Protein AF-A0A7X7A3Q2-F1 (afdb_monomer_lite)

Radius of gyration: 19.94 Å; chains: 1; bounding box: 45×38×55 Å

Sequence (180 aa):
NSVGVILQLVGFYYLFTALKTPVKTFYSEASLFVKIMGMFILASLLVKVLFQTFSVFPVVIEAAIQTRNFVVGFVHLLMLGVISGALLMFLSIEGFFVRRKGVIYLATALYISGFILSELLLFLQGLMSYFLWGAIPAFNLNMFIFSAFIVAGVFLFLLNTFGTFPGLFSEKIETDRHNK

Secondary structure (DSSP, 8-state):
-HHHHHHHHHHHHHHHHHHHHHHHHHHHHS-HHHHHHHHHHHHHHHHHHHHHHHTTSHHHHHHHHH-HHHHHHHHHIIIIIIIIHHHHHHHHHTT---S-HHHHHHHHHHHHHHHHHHHHHHHHHHHHHHTT----T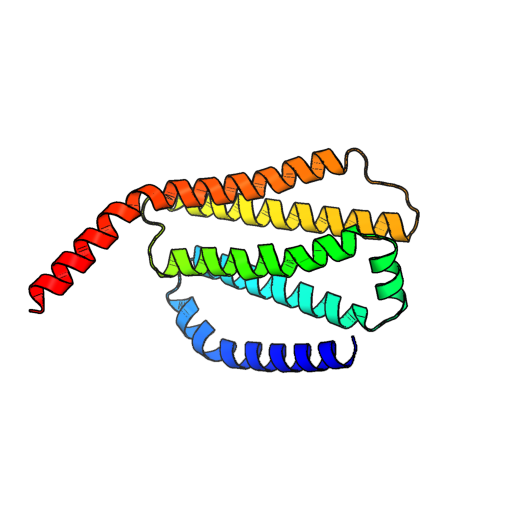THHHHHHHHHHHHHHHHHHHHHHHTTTHHHHHHHHHHHHHHT-

Foldseek 3Di:
DVVVLVVLVVVVVVVVVVCPPVVVVCVVPDDPLLVLLVVQQVVLSVVLSVLVNCCVDVLSVVLCVQAVLVVVLSVCSCVLRHVVSVVLSVCVVVPLQPDDPVLLVQLSCLQSQLSVQLSVLSVVQSVCSSVVVDGDPPSVVSNVVSVVSNVVSVVSSVVSRVVPVVPVVVVVVVVVVVVD

pLDDT: mean 85.21, std 11.22, range [49.34, 96.38]

Structure (mmCIF, N/CA/C/O backbone):
data_AF-A0A7X7A3Q2-F1
#
_entry.id   AF-A0A7X7A3Q2-F1
#
loop_
_atom_site.group_PDB
_atom_site.id
_atom_site.type_symbol
_atom_site.label_atom_id
_atom_site.label_alt_id
_atom_site.label_comp_id
_atom_site.label_asym_id
_atom_site.label_entity_id
_atom_site.label_seq_id
_atom_site.pdbx_PDB_ins_code
_atom_site.Cartn_x
_atom_site.Cartn_y
_atom_site.Cartn_z
_atom_site.occupancy
_atom_site.B_iso_or_equiv
_atom_site.auth_seq_id
_atom_site.auth_comp_id
_atom_site.auth_asym_id
_atom_site.auth_atom_id
_atom_site.pdbx_PDB_model_num
ATOM 1 N N . ASN A 1 1 ? 4.180 -17.263 -18.267 1.00 75.25 1 ASN A N 1
ATOM 2 C CA . ASN A 1 1 ? 3.420 -16.055 -17.870 1.00 75.25 1 ASN A CA 1
ATOM 3 C C . ASN A 1 1 ? 2.022 -15.978 -18.463 1.00 75.25 1 ASN A C 1
ATOM 5 O O . ASN A 1 1 ? 1.090 -15.826 -17.687 1.00 75.25 1 ASN A O 1
ATOM 9 N N . SER A 1 2 ? 1.828 -16.134 -19.774 1.00 82.81 2 SER A N 1
ATOM 10 C CA . SER A 1 2 ? 0.536 -15.846 -20.426 1.00 82.81 2 SER A CA 1
ATOM 11 C C . SER A 1 2 ? -0.657 -16.660 -19.901 1.00 82.81 2 SER A C 1
ATOM 13 O O . SER A 1 2 ? -1.687 -16.080 -19.581 1.00 82.81 2 SER A O 1
ATOM 15 N N . VAL A 1 3 ? -0.512 -17.978 -19.706 1.00 88.19 3 VAL A N 1
ATOM 16 C CA . VAL A 1 3 ? -1.584 -18.818 -19.122 1.00 88.19 3 VAL A CA 1
ATOM 17 C C . VAL A 1 3 ? -1.935 -18.377 -17.696 1.00 88.19 3 VAL A C 1
ATOM 19 O O . VAL A 1 3 ? -3.107 -18.267 -17.350 1.00 88.19 3 VAL A O 1
ATOM 22 N N . GLY A 1 4 ? -0.925 -18.057 -16.880 1.00 87.94 4 GLY A N 1
ATOM 23 C CA . GLY A 1 4 ? -1.130 -17.571 -15.513 1.00 87.94 4 GLY A CA 1
ATOM 24 C C . GLY A 1 4 ? -1.872 -16.233 -15.461 1.00 87.94 4 GLY A C 1
ATOM 25 O O . GLY A 1 4 ? -2.706 -16.034 -14.586 1.00 87.94 4 GLY A O 1
ATOM 26 N N . VAL A 1 5 ? -1.628 -15.342 -16.426 1.00 89.88 5 VAL A N 1
ATOM 27 C CA . VAL A 1 5 ? -2.333 -14.055 -16.547 1.00 89.88 5 VAL A CA 1
ATOM 28 C C . VAL A 1 5 ? -3.803 -14.264 -16.889 1.00 89.88 5 VAL A C 1
ATOM 30 O O . VAL A 1 5 ? -4.659 -13.665 -16.246 1.00 89.88 5 VAL A O 1
ATOM 33 N N . ILE A 1 6 ? -4.107 -15.160 -17.833 1.00 90.81 6 ILE A N 1
ATOM 34 C CA . ILE A 1 6 ? -5.491 -15.513 -18.186 1.00 90.81 6 ILE A CA 1
ATOM 35 C C . ILE A 1 6 ? -6.217 -16.075 -16.959 1.00 90.81 6 ILE A C 1
ATOM 37 O O . ILE A 1 6 ? -7.278 -15.574 -16.592 1.00 90.81 6 ILE A O 1
ATOM 41 N N . LEU A 1 7 ? -5.624 -17.064 -16.280 1.00 92.25 7 LEU A N 1
ATOM 42 C CA . LEU A 1 7 ? -6.203 -17.654 -15.069 1.00 92.25 7 LEU A CA 1
ATOM 43 C C . LEU A 1 7 ? -6.406 -16.612 -13.962 1.00 92.25 7 LEU A C 1
ATOM 45 O O . LEU A 1 7 ? -7.438 -16.614 -13.294 1.00 92.25 7 LEU A O 1
ATOM 49 N N . GLN A 1 8 ? -5.459 -15.689 -13.792 1.00 92.44 8 GLN A N 1
ATOM 50 C CA . GLN A 1 8 ? -5.583 -14.604 -12.828 1.00 92.44 8 GLN A CA 1
ATOM 51 C C . GLN A 1 8 ? -6.734 -13.652 -13.172 1.00 92.44 8 GLN A C 1
ATOM 53 O O . GLN A 1 8 ? -7.471 -13.265 -12.270 1.00 92.44 8 GLN A O 1
ATOM 58 N N . LEU A 1 9 ? -6.894 -13.257 -14.439 1.00 92.12 9 LEU A N 1
ATOM 59 C CA . LEU A 1 9 ? -7.982 -12.370 -14.866 1.00 92.12 9 LEU A CA 1
ATOM 60 C C . LEU A 1 9 ? -9.348 -13.030 -14.660 1.00 92.12 9 LEU A C 1
ATOM 62 O O . LEU A 1 9 ? -10.264 -12.388 -14.150 1.00 92.12 9 LEU A O 1
ATOM 66 N N . VAL A 1 10 ? -9.462 -14.324 -14.972 1.00 92.69 10 VAL A N 1
ATOM 67 C CA . VAL A 1 10 ? -10.664 -15.121 -14.691 1.00 92.69 10 VAL A CA 1
ATOM 68 C C . VAL A 1 10 ? -10.943 -15.165 -13.186 1.00 92.69 10 VAL A C 1
ATOM 70 O O . VAL A 1 10 ? -12.055 -14.863 -12.756 1.00 92.69 10 VAL A O 1
ATOM 73 N N . GLY A 1 11 ? -9.934 -15.467 -12.365 1.00 91.56 11 GLY A N 1
ATOM 74 C CA . GLY A 1 11 ? -10.067 -15.469 -10.907 1.00 91.56 11 GLY A CA 1
ATOM 75 C C . GLY A 1 11 ? -10.469 -14.102 -10.342 1.00 91.56 11 GLY A C 1
ATOM 76 O O . GLY A 1 11 ? -11.344 -14.023 -9.482 1.00 91.56 11 GLY A O 1
ATOM 77 N N . PHE A 1 12 ? -9.892 -13.017 -10.863 1.00 90.94 12 PHE A N 1
ATOM 78 C CA . PHE A 1 12 ? -10.237 -11.651 -10.471 1.00 90.94 12 PHE A CA 1
ATOM 79 C C . PHE A 1 12 ? -11.679 -11.293 -10.852 1.00 90.94 12 PHE A C 1
ATOM 81 O O . PHE A 1 12 ? -12.386 -10.684 -10.052 1.00 90.94 12 PHE A O 1
ATOM 88 N N . TYR A 1 13 ? -12.150 -11.720 -12.027 1.00 91.81 13 TYR A N 1
ATOM 89 C CA . TYR A 1 13 ? -13.541 -11.544 -12.449 1.00 91.81 13 TYR A CA 1
ATOM 90 C C . TYR A 1 13 ? -14.527 -12.266 -11.516 1.00 91.81 13 TYR A C 1
ATOM 92 O O . TYR A 1 13 ? -15.518 -11.672 -11.076 1.00 91.81 13 TYR A O 1
ATOM 100 N N . TYR A 1 14 ? -14.240 -13.524 -11.161 1.00 91.81 14 TYR A N 1
ATOM 101 C CA . TYR A 1 14 ? -15.056 -14.270 -10.201 1.00 91.81 14 TYR A CA 1
ATOM 102 C C . TYR A 1 14 ? -15.043 -13.624 -8.817 1.00 91.81 14 TYR A C 1
ATOM 104 O O . TYR A 1 14 ? -16.107 -13.457 -8.224 1.00 91.81 14 TYR A O 1
ATOM 112 N N . LEU A 1 15 ? -13.874 -13.199 -8.330 1.00 89.00 15 LEU A N 1
ATOM 113 C CA . LEU A 1 15 ? -13.748 -12.492 -7.057 1.00 89.00 15 LEU A CA 1
ATOM 114 C C . LEU A 1 15 ? -14.579 -11.203 -7.055 1.00 89.00 15 LEU A C 1
ATOM 116 O O . LEU A 1 15 ? -15.362 -10.977 -6.137 1.00 89.00 15 LEU A O 1
ATOM 120 N N . PHE A 1 16 ? -14.458 -10.376 -8.094 1.00 86.88 16 PHE A N 1
ATOM 121 C CA . PHE A 1 16 ? -15.197 -9.119 -8.199 1.00 86.88 16 PHE A CA 1
ATOM 122 C C . PHE A 1 16 ? -16.715 -9.343 -8.197 1.00 86.88 16 PHE A C 1
ATOM 124 O O . PHE A 1 16 ? -17.457 -8.643 -7.505 1.00 86.88 16 PHE A O 1
ATOM 131 N N . THR A 1 17 ? -17.177 -10.361 -8.925 1.00 86.56 17 THR A N 1
ATOM 132 C CA . THR A 1 17 ? -18.599 -10.717 -8.987 1.00 86.56 17 THR A CA 1
ATOM 133 C C . THR A 1 17 ? -19.104 -11.263 -7.650 1.00 86.56 17 THR A C 1
ATOM 135 O O . THR A 1 17 ? -20.161 -10.843 -7.181 1.00 86.56 17 THR A O 1
ATOM 138 N N . ALA A 1 18 ? -18.332 -12.142 -7.005 1.00 85.94 18 ALA A N 1
ATOM 139 C CA . ALA A 1 18 ? -18.661 -12.719 -5.704 1.00 85.94 18 ALA A CA 1
ATOM 140 C C . ALA A 1 18 ? 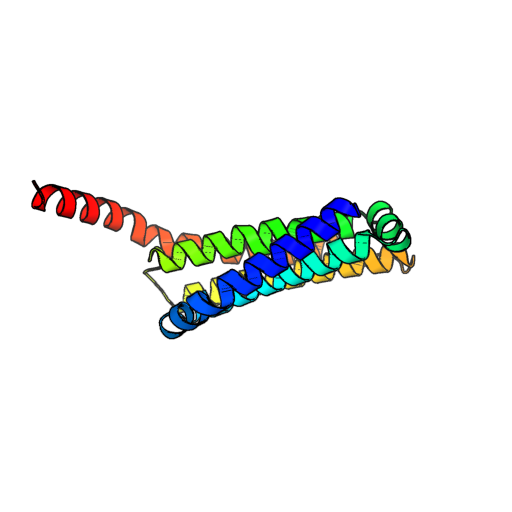-18.711 -11.663 -4.592 1.00 85.94 18 ALA A C 1
ATOM 142 O O . ALA A 1 18 ? -19.532 -11.759 -3.684 1.00 85.94 18 ALA A O 1
ATOM 143 N N . LEU A 1 19 ? -17.867 -10.633 -4.674 1.00 83.62 19 LEU A N 1
ATOM 144 C CA . LEU A 1 19 ? -17.811 -9.566 -3.683 1.00 83.62 19 LEU A CA 1
ATOM 145 C C . LEU A 1 19 ? -18.967 -8.566 -3.821 1.00 83.62 19 LEU A C 1
ATOM 147 O O . LEU A 1 19 ? -19.456 -8.080 -2.810 1.00 83.62 19 LEU A O 1
ATOM 151 N N . LYS A 1 20 ? -19.461 -8.273 -5.030 1.00 78.06 20 LYS A N 1
ATOM 152 C CA . LYS A 1 20 ? -20.409 -7.166 -5.279 1.00 78.06 20 LYS A CA 1
ATOM 153 C C . LYS A 1 20 ? -21.649 -7.160 -4.368 1.00 78.06 20 LYS A C 1
ATOM 155 O O . LYS A 1 20 ? -22.048 -6.100 -3.887 1.00 78.06 20 LYS A O 1
ATOM 160 N N . THR A 1 21 ? -22.255 -8.322 -4.137 1.00 72.19 21 THR A N 1
ATOM 161 C CA . THR A 1 21 ? -23.480 -8.469 -3.331 1.00 72.19 21 THR A CA 1
ATOM 162 C C . THR A 1 21 ? -23.215 -8.397 -1.820 1.00 72.19 21 THR A C 1
ATOM 164 O O . THR A 1 21 ? -23.763 -7.499 -1.178 1.00 72.19 21 THR A O 1
ATOM 167 N N . PRO A 1 22 ? -22.367 -9.261 -1.225 1.00 76.75 22 PRO A N 1
ATOM 168 C CA . PRO A 1 22 ? -22.108 -9.239 0.216 1.00 76.75 22 PRO A CA 1
ATOM 169 C C . PRO A 1 22 ? -21.405 -7.958 0.668 1.00 76.75 22 PRO A C 1
ATOM 171 O O . PRO A 1 22 ? -21.682 -7.464 1.755 1.00 76.75 22 PRO A O 1
ATOM 174 N N . VAL A 1 23 ? -20.552 -7.367 -0.172 1.00 75.88 23 VAL A N 1
ATOM 175 C CA . VAL A 1 23 ? -19.807 -6.151 0.173 1.00 75.88 23 VAL A CA 1
ATOM 176 C C . VAL A 1 23 ? -20.726 -4.950 0.386 1.00 75.88 23 VAL A C 1
ATOM 178 O O . VAL A 1 23 ? -20.468 -4.137 1.272 1.00 75.88 23 VAL A O 1
ATOM 181 N N . LYS A 1 24 ? -21.815 -4.831 -0.383 1.00 73.38 24 LYS A N 1
ATOM 182 C CA . LYS A 1 24 ? -22.754 -3.710 -0.240 1.00 73.38 24 LYS A CA 1
ATOM 183 C C . LYS A 1 24 ? -23.465 -3.741 1.116 1.00 73.38 24 LYS A C 1
ATOM 185 O O . LYS A 1 24 ? -23.565 -2.703 1.762 1.00 73.38 24 LYS A O 1
ATOM 190 N N . THR A 1 25 ? -23.907 -4.922 1.543 1.00 73.75 25 THR A N 1
ATOM 191 C CA . THR A 1 25 ? -24.571 -5.134 2.839 1.00 73.75 25 THR A CA 1
ATOM 192 C C . THR A 1 25 ? -23.574 -5.089 3.998 1.00 73.75 25 THR A C 1
ATOM 194 O O . THR A 1 25 ? -23.854 -4.526 5.047 1.00 73.75 25 THR A O 1
ATOM 197 N N . PHE A 1 26 ? -22.366 -5.615 3.805 1.00 79.56 26 PHE A N 1
ATOM 198 C CA . PHE A 1 26 ? -21.324 -5.584 4.825 1.00 79.56 26 PHE A CA 1
ATOM 199 C C . PHE A 1 26 ? -20.836 -4.153 5.100 1.00 79.56 26 PHE A C 1
ATOM 201 O O . PHE A 1 26 ? -20.719 -3.734 6.250 1.00 79.56 26 PHE A O 1
ATOM 208 N N . TYR A 1 27 ? -20.606 -3.347 4.056 1.00 81.00 27 TYR A N 1
ATOM 209 C CA . TYR A 1 27 ? -20.146 -1.971 4.242 1.00 81.00 27 TYR A CA 1
ATOM 210 C C . TYR A 1 27 ? -21.216 -1.009 4.763 1.00 81.00 27 TYR A C 1
ATOM 212 O O . TYR A 1 27 ? -20.842 0.066 5.232 1.00 81.00 27 TYR A O 1
ATOM 220 N N . SER A 1 28 ? -22.516 -1.316 4.718 1.00 77.00 28 SER A N 1
ATOM 221 C CA . SER A 1 28 ? -23.496 -0.423 5.355 1.00 77.00 28 SER A CA 1
ATOM 222 C C . SER A 1 28 ? -23.322 -0.379 6.873 1.00 77.00 28 SER A C 1
ATOM 224 O O . SER A 1 28 ? -23.461 0.693 7.456 1.00 77.00 28 SER A O 1
ATOM 226 N N . GLU A 1 29 ? -22.918 -1.492 7.485 1.00 80.50 29 GLU A N 1
ATOM 227 C CA . GLU A 1 29 ? -22.766 -1.625 8.942 1.00 80.50 29 GLU A CA 1
ATOM 228 C C . GLU A 1 29 ? -21.299 -1.586 9.405 1.00 80.50 29 GLU A C 1
ATOM 230 O O . GLU A 1 29 ? -21.013 -1.377 10.583 1.00 80.50 29 GLU A O 1
ATOM 235 N N . ALA A 1 30 ? -20.344 -1.730 8.481 1.00 83.69 30 ALA A N 1
ATOM 236 C CA . ALA A 1 30 ? -18.922 -1.723 8.804 1.00 83.69 30 ALA A CA 1
ATOM 237 C C . ALA A 1 30 ? -18.409 -0.364 9.314 1.00 83.69 30 ALA A C 1
ATOM 239 O O . ALA A 1 30 ? -18.826 0.715 8.876 1.00 83.69 30 ALA A O 1
ATOM 240 N N . SER A 1 31 ? -17.390 -0.423 10.175 1.00 85.94 31 SER A N 1
ATOM 241 C CA . SER A 1 31 ? -16.665 0.760 10.641 1.00 85.94 31 SER A CA 1
ATOM 242 C C . SER A 1 31 ? -15.899 1.453 9.503 1.00 85.94 31 SER A C 1
ATOM 244 O O . SER A 1 31 ? -15.544 0.844 8.490 1.00 85.94 31 SER A O 1
ATOM 246 N N . LEU A 1 32 ? -15.596 2.745 9.675 1.00 86.88 32 LEU A N 1
ATOM 247 C CA . LEU A 1 32 ? -14.810 3.510 8.699 1.00 86.88 32 LEU A CA 1
ATOM 248 C C . LEU A 1 32 ? -13.431 2.875 8.445 1.00 86.88 32 LEU A C 1
ATOM 250 O O . LEU A 1 32 ? -12.982 2.835 7.303 1.00 86.88 32 LEU A O 1
ATOM 254 N N . PHE A 1 33 ? -12.792 2.329 9.484 1.00 87.94 33 PHE A N 1
ATOM 255 C CA . PHE A 1 33 ? -11.528 1.598 9.363 1.00 87.94 33 PHE A CA 1
ATOM 256 C C . PHE A 1 33 ? -11.639 0.426 8.380 1.00 87.94 33 PHE A C 1
ATOM 258 O O . PHE A 1 33 ? -10.836 0.314 7.456 1.00 87.94 33 PHE A O 1
ATOM 265 N N . VAL A 1 34 ? -12.668 -0.409 8.543 1.00 89.81 34 VAL A N 1
ATOM 266 C CA . VAL A 1 34 ? -12.903 -1.589 7.700 1.00 89.81 34 VAL A CA 1
ATOM 267 C C . VAL A 1 34 ? -13.150 -1.178 6.244 1.00 89.81 34 VAL A C 1
ATOM 269 O O . VAL A 1 34 ? -12.637 -1.824 5.334 1.00 89.81 34 VAL A O 1
ATOM 272 N N . LYS A 1 35 ? -13.857 -0.064 6.007 1.00 90.69 35 LYS A N 1
ATOM 273 C CA . LYS A 1 35 ? -14.049 0.509 4.659 1.00 90.69 35 LYS A CA 1
ATOM 274 C C . LYS A 1 35 ? -12.736 0.948 4.017 1.00 90.69 35 LYS A C 1
ATOM 276 O O . LYS A 1 35 ? -12.478 0.609 2.865 1.00 90.69 35 LYS A O 1
ATOM 281 N N . ILE A 1 36 ? -11.911 1.686 4.762 1.00 91.75 36 ILE A N 1
ATOM 282 C CA . ILE A 1 36 ? -10.613 2.178 4.283 1.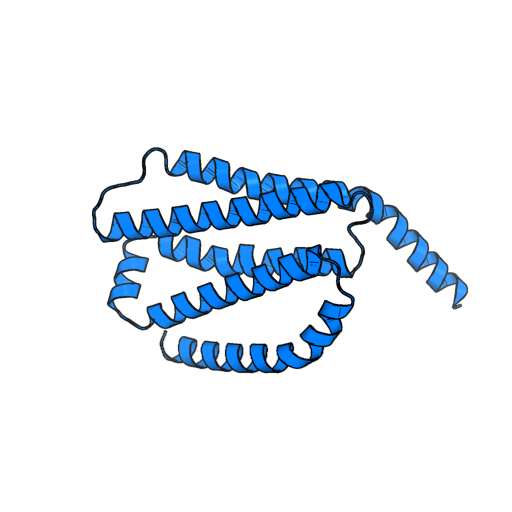00 91.75 36 ILE A CA 1
ATOM 283 C C . ILE A 1 36 ? -9.685 1.002 3.968 1.00 91.75 36 ILE A C 1
ATOM 285 O O . ILE A 1 36 ? -9.126 0.947 2.875 1.00 91.75 36 ILE A O 1
ATOM 289 N N . MET A 1 37 ? -9.560 0.038 4.885 1.00 92.88 37 MET A N 1
ATOM 290 C CA . MET A 1 37 ? -8.736 -1.156 4.680 1.00 92.88 37 MET A CA 1
ATOM 291 C C . MET A 1 37 ? -9.221 -1.992 3.502 1.00 92.88 37 MET A C 1
ATOM 293 O O . MET A 1 37 ? -8.424 -2.392 2.662 1.00 92.88 37 MET A O 1
ATOM 297 N N . GLY A 1 38 ? -10.528 -2.218 3.391 1.00 92.19 38 GLY A N 1
ATOM 298 C CA . GLY A 1 38 ? -11.083 -2.980 2.283 1.00 92.19 38 GLY A CA 1
ATOM 299 C C . GLY A 1 38 ? -10.852 -2.309 0.926 1.00 92.19 38 GLY A C 1
ATOM 300 O O . GLY A 1 38 ? -10.467 -2.979 -0.033 1.00 92.19 38 GLY A O 1
ATOM 301 N N . MET A 1 39 ? -10.991 -0.982 0.840 1.00 91.88 39 MET A N 1
ATOM 302 C CA . MET A 1 39 ? -10.631 -0.233 -0.369 1.00 91.88 39 MET A CA 1
ATOM 303 C C . MET A 1 39 ? -9.130 -0.332 -0.673 1.00 91.88 39 MET A C 1
ATOM 305 O O . MET A 1 39 ? -8.757 -0.552 -1.822 1.00 91.88 39 MET A O 1
ATOM 309 N N . PHE A 1 40 ? -8.276 -0.224 0.346 1.00 94.94 40 PHE A N 1
ATOM 310 C CA . PHE A 1 40 ? -6.826 -0.366 0.222 1.00 94.94 40 PHE A CA 1
ATOM 311 C C . PHE A 1 40 ? -6.404 -1.749 -0.306 1.00 94.94 40 PHE A C 1
ATOM 313 O O . PHE A 1 40 ? -5.588 -1.838 -1.227 1.00 94.94 40 PHE A O 1
ATOM 320 N N . ILE A 1 41 ? -6.999 -2.824 0.219 1.00 94.62 41 ILE A N 1
ATOM 321 C CA . ILE A 1 41 ? -6.750 -4.206 -0.216 1.00 94.62 41 ILE A CA 1
ATOM 322 C C . ILE A 1 41 ? -7.160 -4.383 -1.679 1.00 94.62 41 ILE A C 1
ATOM 324 O O . ILE A 1 41 ? -6.385 -4.899 -2.485 1.00 94.62 41 ILE A O 1
ATOM 328 N N . LEU A 1 42 ? -8.366 -3.931 -2.042 1.00 92.88 42 LEU A N 1
ATOM 329 C CA . LEU A 1 42 ? -8.870 -4.036 -3.413 1.00 92.88 42 LEU A CA 1
ATOM 330 C C . LEU A 1 42 ? -8.027 -3.217 -4.394 1.00 92.88 42 LEU A C 1
ATOM 332 O O . LEU A 1 42 ? -7.727 -3.701 -5.484 1.00 92.88 42 LEU A O 1
ATOM 336 N N . ALA A 1 43 ? -7.604 -2.013 -4.004 1.00 93.88 43 ALA A N 1
ATOM 337 C CA . ALA A 1 43 ? -6.712 -1.183 -4.805 1.00 93.88 43 ALA A CA 1
ATOM 338 C C . ALA A 1 43 ? -5.348 -1.862 -5.011 1.00 93.88 43 ALA A C 1
ATOM 340 O O . ALA A 1 43 ? -4.884 -1.964 -6.145 1.00 93.88 43 ALA A O 1
ATOM 341 N N . SER A 1 44 ? -4.742 -2.401 -3.949 1.00 94.75 44 SER A N 1
ATOM 342 C CA . SER A 1 44 ? -3.461 -3.121 -4.029 1.00 94.75 44 SER A CA 1
ATOM 343 C C . SER A 1 44 ? -3.558 -4.358 -4.924 1.00 94.75 44 SER A C 1
ATOM 345 O O . SER A 1 44 ? -2.688 -4.594 -5.766 1.00 94.75 44 SER A O 1
ATOM 347 N N . LEU A 1 45 ? -4.652 -5.117 -4.805 1.00 94.25 45 LEU A N 1
ATOM 348 C CA . LEU A 1 45 ? -4.920 -6.274 -5.654 1.00 94.25 45 LEU A CA 1
ATOM 349 C C . LEU A 1 45 ? -5.092 -5.872 -7.123 1.00 94.25 45 LEU A C 1
ATOM 351 O O . LEU A 1 45 ? -4.531 -6.525 -8.000 1.00 94.25 45 LEU A O 1
ATOM 355 N N . LEU A 1 46 ? -5.833 -4.794 -7.395 1.00 93.25 46 LEU A N 1
ATOM 356 C CA . LEU A 1 46 ? -6.029 -4.279 -8.748 1.00 93.25 46 LEU A CA 1
ATOM 357 C C . LEU A 1 46 ? -4.694 -3.873 -9.379 1.00 93.25 46 LEU A C 1
ATOM 359 O O . LEU A 1 46 ? -4.379 -4.325 -10.478 1.00 93.25 46 LEU A O 1
ATOM 363 N N . VAL A 1 47 ? -3.884 -3.081 -8.670 1.00 93.25 47 VAL A N 1
ATOM 364 C CA . VAL A 1 47 ? -2.559 -2.658 -9.147 1.00 93.25 47 VAL A CA 1
ATOM 365 C C . VAL A 1 47 ? -1.681 -3.880 -9.427 1.00 93.25 47 VAL A C 1
ATOM 367 O O . VAL A 1 47 ? -1.090 -3.980 -10.502 1.00 93.25 47 VAL A O 1
ATOM 370 N N . LYS A 1 48 ? -1.670 -4.875 -8.532 1.00 92.81 48 LYS A N 1
ATOM 371 C CA . LYS A 1 48 ? -0.952 -6.140 -8.744 1.00 92.81 48 LYS A CA 1
ATOM 372 C C . LYS A 1 48 ? -1.418 -6.869 -10.006 1.00 92.81 48 LYS A C 1
ATOM 374 O O . LYS A 1 48 ? -0.593 -7.383 -10.763 1.00 92.81 48 LYS A O 1
ATOM 379 N N . VAL A 1 49 ? -2.730 -6.940 -10.242 1.00 92.56 49 VAL A N 1
ATOM 380 C CA . VAL A 1 49 ? -3.300 -7.598 -11.428 1.00 92.56 49 VAL A CA 1
ATOM 381 C C . VAL A 1 49 ? -2.898 -6.871 -12.710 1.00 92.56 49 VAL A C 1
ATOM 383 O O . VAL A 1 49 ? -2.536 -7.533 -13.685 1.00 92.56 49 VAL A O 1
ATOM 386 N N . LEU A 1 50 ? -2.887 -5.536 -12.698 1.00 91.81 50 LEU A N 1
ATOM 387 C CA . LEU A 1 50 ? -2.431 -4.718 -13.823 1.00 91.81 50 LEU A CA 1
ATOM 388 C C . LEU A 1 50 ? -0.954 -4.976 -14.142 1.00 91.81 50 LEU A C 1
ATOM 390 O O . LEU A 1 50 ? -0.634 -5.313 -15.280 1.00 91.81 50 LEU A O 1
ATOM 394 N N . PHE A 1 51 ? -0.067 -4.930 -13.141 1.00 89.19 51 PHE A N 1
ATOM 395 C CA . PHE A 1 51 ? 1.357 -5.238 -13.332 1.00 89.19 51 PHE A CA 1
ATOM 396 C C . PHE A 1 51 ? 1.581 -6.647 -13.887 1.00 89.19 51 PHE A C 1
ATOM 398 O O . PHE A 1 51 ? 2.361 -6.837 -14.820 1.00 89.19 51 PHE A O 1
ATOM 405 N N . GLN A 1 52 ? 0.861 -7.641 -13.364 1.00 90.19 52 GLN A N 1
ATOM 406 C CA . GLN A 1 52 ? 0.954 -9.008 -13.869 1.00 90.19 52 GLN A CA 1
ATOM 407 C C . GLN A 1 52 ? 0.433 -9.131 -15.308 1.00 90.19 52 GLN A C 1
ATOM 409 O O . GLN A 1 52 ? 0.955 -9.933 -16.073 1.00 90.19 52 GLN A O 1
ATOM 414 N N . THR A 1 53 ? -0.575 -8.348 -15.693 1.00 90.25 53 THR A N 1
ATOM 415 C CA . THR A 1 53 ? -1.085 -8.337 -17.072 1.00 90.25 53 THR A CA 1
ATOM 416 C C . THR A 1 53 ? -0.066 -7.708 -18.020 1.00 90.25 53 THR A C 1
ATOM 418 O O . THR A 1 53 ? 0.193 -8.247 -19.095 1.00 90.25 53 THR A O 1
ATOM 421 N N . PHE A 1 54 ? 0.587 -6.622 -17.602 1.00 88.31 54 PHE A N 1
ATOM 422 C CA . PHE A 1 54 ? 1.653 -5.996 -18.382 1.00 88.31 54 PHE A CA 1
ATOM 423 C C . PHE A 1 54 ? 2.906 -6.870 -18.506 1.00 88.31 54 PHE A C 1
ATOM 425 O O . PHE A 1 54 ? 3.591 -6.793 -19.521 1.00 88.31 54 PHE A O 1
ATOM 432 N N . SER A 1 55 ? 3.169 -7.772 -17.555 1.00 86.56 55 SER A N 1
ATOM 433 C CA . SER A 1 55 ? 4.298 -8.713 -17.638 1.00 86.56 55 SER A CA 1
ATOM 434 C C . SER A 1 55 ? 4.139 -9.807 -18.705 1.00 86.56 55 SER A C 1
ATOM 436 O O . SER A 1 55 ? 5.004 -10.671 -18.828 1.00 86.56 55 SER A O 1
ATOM 438 N N . VAL A 1 56 ? 3.060 -9.794 -19.499 1.00 87.25 56 VAL A N 1
ATOM 439 C CA . VAL A 1 56 ? 2.970 -10.581 -20.741 1.00 87.25 56 VAL A CA 1
ATOM 440 C C . VAL A 1 56 ? 3.858 -9.983 -21.834 1.00 87.25 56 VAL A C 1
ATOM 442 O O . VAL A 1 56 ? 4.370 -10.723 -22.672 1.00 87.25 56 VAL A O 1
ATOM 445 N N . PHE A 1 57 ? 4.063 -8.662 -21.827 1.00 86.19 57 PHE A N 1
ATOM 446 C CA . PHE A 1 57 ? 4.887 -7.993 -22.825 1.00 86.19 57 PHE A CA 1
ATOM 447 C C . PHE A 1 57 ? 6.380 -8.178 -22.505 1.00 86.19 57 PHE A C 1
ATOM 449 O O . PHE A 1 57 ? 6.799 -7.900 -21.377 1.00 86.19 57 PHE A O 1
ATOM 456 N N . PRO A 1 58 ? 7.211 -8.589 -23.484 1.00 83.19 58 PRO A N 1
ATOM 457 C CA . PRO A 1 58 ? 8.635 -8.852 -23.261 1.00 83.19 58 PRO A CA 1
ATOM 458 C C . PRO A 1 58 ? 9.392 -7.614 -22.762 1.00 83.19 58 PRO A C 1
ATOM 460 O O . PRO A 1 58 ? 10.205 -7.731 -21.852 1.00 83.19 58 PRO A O 1
ATOM 463 N N . VAL A 1 59 ? 9.026 -6.420 -23.244 1.00 83.62 59 VAL A N 1
ATOM 464 C CA . VAL A 1 59 ? 9.593 -5.130 -22.804 1.00 83.62 59 VAL A CA 1
ATOM 465 C C . VAL A 1 59 ? 9.483 -4.938 -21.284 1.00 83.62 59 VAL A C 1
ATOM 467 O O . VAL A 1 59 ? 10.413 -4.464 -20.638 1.00 83.62 59 VAL A O 1
ATOM 470 N N . VAL A 1 60 ? 8.357 -5.344 -20.688 1.00 82.62 60 VAL A N 1
ATOM 471 C CA . VAL A 1 60 ? 8.107 -5.197 -19.244 1.00 82.62 60 VAL A CA 1
ATOM 472 C C . VAL A 1 60 ? 8.885 -6.238 -18.444 1.00 82.62 60 VAL A C 1
ATOM 474 O O . VAL A 1 60 ? 9.388 -5.940 -17.362 1.00 82.62 60 VAL A O 1
ATOM 477 N N . ILE A 1 61 ? 9.011 -7.457 -18.976 1.00 81.50 61 ILE A N 1
ATOM 478 C CA . ILE A 1 61 ? 9.825 -8.511 -18.362 1.00 81.50 61 ILE A CA 1
ATOM 479 C C . ILE A 1 61 ? 11.296 -8.087 -18.333 1.00 81.50 61 ILE A C 1
ATOM 481 O O . ILE A 1 61 ? 11.938 -8.208 -17.294 1.00 81.50 61 ILE A O 1
ATOM 485 N N . GLU A 1 62 ? 11.819 -7.556 -19.437 1.00 82.88 62 GLU A N 1
ATOM 486 C CA . GLU A 1 62 ? 13.193 -7.055 -19.509 1.00 82.88 62 GLU A CA 1
ATOM 487 C C . GLU A 1 62 ? 13.426 -5.924 -18.505 1.00 82.88 62 GLU A C 1
ATOM 489 O O . GLU A 1 62 ? 14.391 -5.982 -17.743 1.00 82.88 62 GLU A O 1
ATOM 494 N N . ALA A 1 63 ? 12.498 -4.964 -18.412 1.00 81.94 63 ALA A N 1
ATOM 495 C CA . ALA A 1 63 ? 12.568 -3.891 -17.423 1.00 81.94 63 ALA A CA 1
ATOM 496 C C . ALA A 1 63 ? 12.597 -4.420 -15.977 1.00 81.94 63 ALA A C 1
ATOM 498 O O . ALA A 1 63 ? 13.403 -3.970 -15.157 1.00 81.94 63 ALA A O 1
ATOM 499 N N . ALA A 1 64 ? 11.754 -5.408 -15.664 1.00 81.44 64 ALA A N 1
ATOM 500 C CA . ALA A 1 64 ? 11.677 -6.006 -14.334 1.00 81.44 64 ALA A CA 1
ATOM 501 C C . ALA A 1 64 ? 12.906 -6.863 -13.985 1.00 81.44 64 ALA A C 1
ATOM 503 O O . ALA A 1 64 ? 13.345 -6.868 -12.837 1.00 81.44 64 ALA A O 1
ATOM 504 N N . ILE A 1 65 ? 13.484 -7.577 -14.957 1.00 79.06 65 ILE A N 1
ATOM 505 C CA . ILE A 1 65 ? 14.691 -8.394 -14.752 1.00 79.06 65 ILE A CA 1
ATOM 506 C C . ILE A 1 65 ? 15.925 -7.506 -14.586 1.00 79.06 65 ILE A C 1
ATOM 508 O O . ILE A 1 65 ? 16.753 -7.766 -13.713 1.00 79.06 65 ILE A O 1
ATOM 512 N N . GLN A 1 66 ? 16.040 -6.447 -15.388 1.00 80.38 66 GLN A N 1
ATOM 513 C CA . GLN A 1 66 ? 17.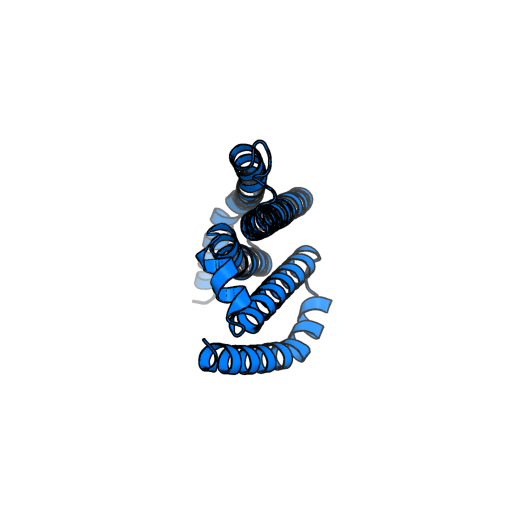151 -5.501 -15.293 1.00 80.38 66 GLN A CA 1
ATOM 514 C C . GLN A 1 66 ? 17.116 -4.703 -13.987 1.00 80.38 66 GLN A C 1
ATOM 516 O O . GLN A 1 66 ? 18.164 -4.317 -13.471 1.00 80.38 66 GLN A O 1
ATOM 521 N N . THR A 1 67 ? 15.927 -4.475 -13.418 1.00 82.06 67 THR A N 1
ATOM 522 C CA . THR A 1 67 ? 15.770 -3.653 -12.216 1.00 82.06 67 THR A CA 1
ATOM 523 C C . THR A 1 67 ? 14.994 -4.399 -11.126 1.00 82.06 67 THR A C 1
ATOM 525 O O . THR A 1 67 ? 13.765 -4.430 -11.073 1.00 82.06 67 THR A O 1
ATOM 528 N N . ARG A 1 68 ? 15.742 -4.976 -10.173 1.00 83.38 68 ARG A N 1
ATOM 529 C CA . ARG A 1 68 ? 15.192 -5.747 -9.037 1.00 83.38 68 ARG A CA 1
ATOM 530 C C . ARG A 1 68 ? 14.064 -5.034 -8.282 1.00 83.38 68 ARG A C 1
ATOM 532 O O . ARG A 1 68 ? 13.178 -5.702 -7.755 1.00 83.38 68 ARG A O 1
ATOM 539 N N . ASN A 1 69 ? 14.082 -3.704 -8.237 1.00 86.56 69 ASN A N 1
ATOM 540 C CA . ASN A 1 69 ? 13.105 -2.901 -7.501 1.00 86.56 69 ASN A CA 1
ATOM 541 C C . ASN A 1 69 ? 11.664 -3.093 -7.999 1.00 86.56 69 ASN A C 1
ATOM 543 O O . ASN A 1 69 ? 10.755 -3.112 -7.173 1.00 86.56 69 ASN A O 1
ATOM 547 N N . PHE A 1 70 ? 11.442 -3.331 -9.302 1.00 85.88 70 PHE A N 1
ATOM 548 C CA . PHE A 1 70 ? 10.100 -3.639 -9.818 1.00 85.88 70 PHE A CA 1
ATOM 549 C C . PHE A 1 70 ? 9.561 -4.959 -9.271 1.00 85.88 70 PHE A C 1
ATOM 551 O O . PHE A 1 70 ? 8.397 -5.044 -8.879 1.00 85.88 70 PHE A O 1
ATOM 558 N N . VAL A 1 71 ? 10.410 -5.988 -9.217 1.00 88.25 71 VAL A N 1
ATOM 559 C CA . VAL A 1 71 ? 10.030 -7.301 -8.682 1.00 88.25 71 VAL A CA 1
ATOM 560 C C . VAL A 1 71 ? 9.735 -7.197 -7.189 1.00 88.25 71 VAL A C 1
ATOM 562 O O . VAL A 1 71 ? 8.746 -7.755 -6.719 1.00 88.25 71 VAL A O 1
ATOM 565 N N . VAL A 1 72 ? 10.560 -6.449 -6.450 1.00 89.25 72 VAL A N 1
ATOM 566 C CA . VAL A 1 72 ? 10.347 -6.217 -5.018 1.00 89.25 72 VAL A CA 1
ATOM 567 C C . VAL A 1 72 ? 9.002 -5.525 -4.788 1.00 89.25 72 VAL A C 1
ATOM 569 O O . VAL A 1 72 ? 8.197 -6.057 -4.024 1.00 89.25 72 VAL A O 1
ATOM 572 N N . GLY A 1 73 ? 8.706 -4.428 -5.493 1.00 89.75 73 GLY A N 1
ATOM 573 C CA . GLY A 1 73 ? 7.436 -3.714 -5.317 1.00 89.75 73 GLY A CA 1
ATOM 574 C C . GLY A 1 73 ? 6.214 -4.547 -5.715 1.00 89.75 73 GLY A C 1
ATOM 575 O O . GLY A 1 73 ? 5.199 -4.572 -5.020 1.00 89.75 73 GLY A O 1
ATOM 576 N N . PHE A 1 74 ? 6.333 -5.361 -6.769 1.00 90.00 74 PHE A N 1
ATOM 577 C CA . PHE A 1 74 ? 5.288 -6.314 -7.148 1.00 90.00 74 PHE A CA 1
ATOM 578 C C . PHE A 1 74 ? 4.946 -7.308 -6.025 1.00 90.00 74 PHE A C 1
ATOM 580 O O . PHE A 1 74 ? 3.770 -7.577 -5.768 1.00 90.00 74 PHE A O 1
ATOM 587 N N . VAL A 1 75 ? 5.958 -7.840 -5.331 1.00 91.81 75 VAL A N 1
ATOM 588 C CA . VAL A 1 75 ? 5.749 -8.748 -4.192 1.00 91.81 75 VAL A CA 1
ATOM 589 C C . VAL A 1 75 ? 5.116 -8.012 -3.008 1.00 91.81 75 VAL A C 1
ATOM 591 O O . VAL A 1 75 ? 4.242 -8.571 -2.341 1.00 91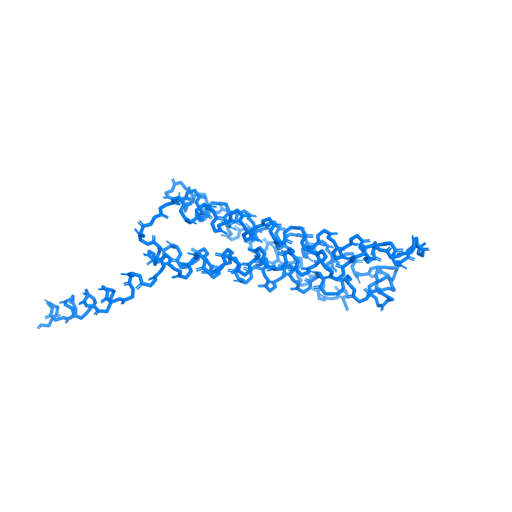.81 75 VAL A O 1
ATOM 594 N N . HIS A 1 76 ? 5.501 -6.756 -2.763 1.00 93.00 76 HIS A N 1
ATOM 595 C CA . HIS A 1 76 ? 4.964 -5.958 -1.659 1.00 93.00 76 HIS A CA 1
ATOM 596 C C . HIS A 1 76 ? 3.469 -5.672 -1.818 1.00 93.00 76 HIS A C 1
ATOM 598 O O . HIS A 1 76 ? 2.729 -5.782 -0.838 1.00 93.00 76 HIS A O 1
ATOM 604 N N . LEU A 1 77 ? 2.995 -5.407 -3.042 1.00 93.44 77 LEU A N 1
ATOM 605 C CA . LEU A 1 77 ? 1.564 -5.229 -3.322 1.00 93.44 77 LEU A CA 1
ATOM 606 C C . LEU A 1 77 ? 0.718 -6.407 -2.811 1.00 93.44 77 LEU A C 1
ATOM 608 O O . LEU A 1 77 ? -0.367 -6.197 -2.271 1.00 93.44 77 LEU A O 1
ATOM 612 N N . LEU A 1 78 ? 1.211 -7.643 -2.948 1.00 94.00 78 LEU A N 1
ATOM 613 C CA . LEU A 1 78 ? 0.515 -8.830 -2.451 1.00 94.00 78 LEU A CA 1
ATOM 614 C C . LEU A 1 78 ? 0.738 -9.040 -0.949 1.00 94.00 78 LEU A C 1
ATOM 616 O O . LEU A 1 78 ? -0.227 -9.215 -0.209 1.00 94.00 78 LEU A O 1
ATOM 620 N N . MET A 1 79 ? 1.995 -9.050 -0.502 1.00 94.62 79 MET A N 1
ATOM 621 C CA . MET A 1 79 ? 2.340 -9.423 0.873 1.00 94.62 79 MET A CA 1
ATOM 622 C C . MET A 1 79 ? 1.903 -8.356 1.876 1.00 94.62 79 MET A C 1
ATOM 624 O O . MET A 1 79 ? 1.152 -8.652 2.802 1.00 94.62 79 MET A O 1
ATOM 628 N N . LEU A 1 80 ? 2.332 -7.109 1.675 1.00 94.25 80 LEU A N 1
ATOM 629 C CA . LEU A 1 80 ? 1.961 -6.010 2.558 1.00 94.25 80 LEU A CA 1
ATOM 630 C C . LEU A 1 80 ? 0.566 -5.494 2.199 1.00 94.25 80 LEU A C 1
ATOM 632 O O . LEU A 1 80 ? -0.297 -5.459 3.065 1.00 94.25 80 LEU A O 1
ATOM 636 N N . GLY A 1 81 ? 0.305 -5.170 0.932 1.00 94.62 81 GLY A N 1
ATOM 637 C CA . GLY A 1 81 ? -0.963 -4.549 0.533 1.00 94.62 81 GLY A CA 1
ATOM 638 C C . GLY A 1 81 ? -2.189 -5.437 0.774 1.00 94.62 81 GLY A C 1
ATOM 639 O O . GLY A 1 81 ? -3.136 -5.041 1.454 1.00 94.62 81 GLY A O 1
ATOM 640 N N . VAL A 1 82 ? -2.179 -6.657 0.232 1.00 95.25 82 VAL A N 1
ATOM 641 C CA . VAL A 1 82 ? -3.342 -7.557 0.293 1.00 95.25 82 VAL A CA 1
ATOM 642 C C . VAL A 1 82 ? -3.346 -8.403 1.564 1.00 95.25 82 VAL A C 1
ATOM 644 O O . VAL A 1 82 ? -4.318 -8.349 2.311 1.00 95.25 82 VAL A O 1
ATOM 647 N N . ILE A 1 83 ? -2.294 -9.186 1.826 1.00 95.44 83 ILE A N 1
ATOM 648 C CA . ILE A 1 83 ? -2.298 -10.175 2.917 1.00 95.44 83 ILE A CA 1
ATOM 649 C C . ILE A 1 83 ? -2.289 -9.483 4.284 1.00 95.44 83 ILE A C 1
ATOM 651 O O . ILE A 1 83 ? -3.175 -9.739 5.100 1.00 95.44 83 ILE A O 1
ATOM 655 N N . SER A 1 84 ? -1.328 -8.590 4.549 1.00 94.94 84 SER A N 1
ATOM 656 C CA . SER A 1 84 ? -1.283 -7.879 5.836 1.00 94.94 84 SER A CA 1
ATOM 657 C C . SER A 1 84 ? -2.474 -6.935 6.020 1.00 94.94 84 SER A C 1
ATOM 659 O O . SER A 1 84 ? -3.049 -6.901 7.107 1.00 94.94 84 SER A O 1
ATOM 661 N N . GLY A 1 85 ? -2.900 -6.230 4.965 1.00 94.38 85 GLY A N 1
ATOM 662 C CA . GLY A 1 85 ? -4.112 -5.408 4.997 1.00 94.38 85 GLY A CA 1
ATOM 663 C C . GLY A 1 85 ? -5.361 -6.216 5.367 1.00 94.38 85 GLY A C 1
ATOM 664 O O . GLY A 1 85 ? -6.115 -5.817 6.257 1.00 94.38 85 GLY A O 1
ATOM 665 N N . ALA A 1 86 ? -5.556 -7.385 4.746 1.00 94.19 86 ALA A N 1
ATOM 666 C CA . ALA A 1 86 ? -6.677 -8.277 5.048 1.00 94.19 86 ALA A CA 1
ATOM 667 C C . ALA A 1 86 ? -6.622 -8.815 6.480 1.00 94.19 86 ALA A C 1
ATOM 669 O O . ALA A 1 86 ? -7.653 -8.869 7.147 1.00 94.19 86 ALA A O 1
ATOM 670 N N . LEU A 1 87 ? -5.429 -9.150 6.979 1.00 93.25 87 LEU A N 1
ATOM 671 C CA . LEU A 1 87 ? -5.245 -9.591 8.359 1.00 93.25 87 LEU A CA 1
ATOM 672 C C . LEU A 1 87 ? -5.650 -8.492 9.355 1.00 93.25 87 LEU A C 1
ATOM 674 O O . LEU A 1 87 ? -6.409 -8.753 10.284 1.00 93.25 87 LEU A O 1
ATOM 678 N N . LEU A 1 88 ? -5.202 -7.251 9.142 1.00 92.88 88 LEU A N 1
ATOM 679 C CA . LEU A 1 88 ? -5.567 -6.114 9.997 1.00 92.88 88 LEU A CA 1
ATOM 680 C C . LEU A 1 88 ? -7.069 -5.805 9.934 1.00 92.88 88 LEU A C 1
ATOM 682 O O . LEU A 1 88 ? -7.690 -5.543 10.965 1.00 92.88 88 LEU A O 1
ATOM 686 N N . MET A 1 89 ? -7.670 -5.866 8.743 1.00 91.94 89 MET A N 1
ATOM 687 C CA . MET A 1 89 ? -9.118 -5.727 8.569 1.00 91.94 89 MET A CA 1
ATOM 688 C C . MET A 1 89 ? -9.873 -6.809 9.351 1.00 91.94 89 MET A C 1
ATOM 690 O O . MET A 1 89 ? -10.797 -6.482 10.093 1.00 91.94 89 MET A O 1
ATOM 694 N N . PHE A 1 90 ? -9.449 -8.069 9.233 1.00 90.06 90 PHE A N 1
ATOM 695 C CA . PHE A 1 90 ? -10.040 -9.208 9.933 1.00 90.06 90 PHE A CA 1
ATOM 696 C C . PHE A 1 90 ? -9.957 -9.054 11.457 1.00 90.06 90 PHE A C 1
ATOM 698 O O . PHE A 1 90 ? -10.978 -9.157 12.130 1.00 90.06 90 PHE A O 1
ATOM 705 N N . LEU A 1 91 ? -8.790 -8.687 12.000 1.00 88.94 91 LEU A N 1
ATOM 706 C CA . LEU A 1 91 ? -8.633 -8.419 13.437 1.00 88.94 91 LEU A CA 1
ATOM 707 C C . LEU A 1 91 ? -9.604 -7.340 13.939 1.00 88.94 91 LEU A C 1
ATOM 709 O O . LEU A 1 91 ? -10.105 -7.425 15.059 1.00 88.94 91 LEU A O 1
ATOM 713 N N . SER A 1 92 ? -9.891 -6.323 13.122 1.00 86.50 92 SER A N 1
ATOM 714 C CA . SER A 1 92 ? -10.868 -5.301 13.498 1.00 86.50 92 SER A CA 1
ATOM 715 C C . SER A 1 92 ? -12.302 -5.804 13.496 1.00 86.50 92 SER A C 1
ATOM 717 O O . SER A 1 92 ? -13.091 -5.302 14.293 1.00 86.50 92 SER A O 1
ATOM 719 N N . ILE A 1 93 ? -12.654 -6.705 12.580 1.00 86.38 93 ILE A N 1
ATOM 720 C CA . ILE A 1 93 ? -14.006 -7.268 12.482 1.00 86.38 93 ILE A CA 1
ATOM 721 C C . ILE A 1 93 ? -14.280 -8.161 13.692 1.00 86.38 93 ILE A C 1
ATOM 723 O O . ILE A 1 93 ? -15.329 -8.036 14.310 1.00 86.38 93 ILE A O 1
ATOM 727 N N . GLU A 1 94 ? -13.291 -8.958 14.096 1.00 85.12 94 GLU A N 1
ATOM 728 C CA . GLU A 1 94 ? -13.338 -9.807 15.294 1.00 85.12 94 GLU A CA 1
ATOM 729 C C . GLU A 1 94 ? -13.242 -9.016 16.618 1.00 85.12 94 GLU A C 1
ATOM 731 O O . GLU A 1 94 ? -13.169 -9.594 17.699 1.00 85.12 94 GLU A O 1
ATOM 736 N N . GLY A 1 95 ? -13.215 -7.680 16.563 1.00 80.94 95 GLY A N 1
ATOM 737 C CA . GLY A 1 95 ? -13.276 -6.836 17.755 1.00 80.94 95 GLY A CA 1
ATOM 738 C C . GLY A 1 95 ? -11.981 -6.761 18.568 1.00 80.94 95 GLY A C 1
ATOM 739 O O . GLY A 1 95 ? -12.016 -6.303 19.705 1.00 80.94 95 GLY A O 1
ATOM 740 N N . PHE A 1 96 ? -10.820 -7.136 18.018 1.00 81.00 96 PHE A N 1
ATOM 741 C CA . PHE A 1 96 ? -9.551 -7.089 18.765 1.00 81.00 96 PHE A CA 1
ATOM 742 C C . PHE A 1 96 ? -9.085 -5.663 19.114 1.00 81.00 96 PHE A C 1
ATOM 744 O O . PHE A 1 96 ? -8.348 -5.470 20.087 1.00 81.00 96 PHE A O 1
ATOM 751 N N . PHE A 1 97 ? -9.523 -4.649 18.361 1.00 79.56 97 PHE A N 1
ATOM 752 C CA . PHE A 1 97 ? -9.150 -3.250 18.580 1.00 79.56 97 PHE A CA 1
ATOM 753 C C . PHE A 1 97 ? -10.177 -2.516 19.456 1.00 79.56 97 PHE A C 1
ATOM 755 O O . PHE A 1 97 ? -11.121 -1.904 18.957 1.00 79.56 97 PHE A O 1
ATOM 762 N N . VAL A 1 98 ? -10.002 -2.567 20.778 1.00 62.44 98 VAL A N 1
ATOM 763 C CA . VAL A 1 98 ? -11.049 -2.134 21.727 1.00 62.44 98 VAL A CA 1
ATOM 764 C C . VAL A 1 98 ? -10.801 -0.743 22.309 1.00 62.44 98 VAL A C 1
ATOM 766 O O . VAL A 1 98 ? -11.729 -0.074 22.759 1.00 62.44 98 VAL A O 1
ATOM 769 N N . ARG A 1 99 ? -9.555 -0.255 22.326 1.00 62.97 99 ARG A N 1
ATOM 770 C CA . ARG A 1 99 ? -9.192 0.704 23.381 1.00 62.97 99 ARG A CA 1
ATOM 771 C C . ARG A 1 99 ? -9.222 2.171 22.975 1.00 62.97 99 ARG A C 1
ATOM 773 O O . ARG A 1 99 ? -9.576 3.006 23.803 1.00 62.97 99 ARG A O 1
ATOM 780 N N . ARG A 1 100 ? -8.833 2.523 21.740 1.00 79.25 100 ARG A N 1
ATOM 781 C CA . ARG A 1 100 ? -8.722 3.937 21.304 1.00 79.25 100 ARG A CA 1
ATOM 782 C C . ARG A 1 100 ? -8.901 4.111 19.796 1.00 79.25 100 ARG A C 1
ATOM 784 O O . ARG A 1 100 ? -7.953 3.894 19.043 1.00 79.25 100 ARG A O 1
ATOM 791 N N . LYS A 1 101 ? -10.073 4.600 19.367 1.00 80.25 101 LYS A N 1
ATOM 792 C CA . LYS A 1 101 ? -10.385 4.875 17.948 1.00 80.25 101 LYS A CA 1
ATOM 793 C C . LYS A 1 101 ? -9.342 5.782 17.275 1.00 80.25 101 LYS A C 1
ATOM 795 O O . LYS A 1 101 ? -8.901 5.477 16.176 1.00 80.25 101 LYS A O 1
ATOM 800 N N . GLY A 1 102 ? -8.880 6.840 17.951 1.00 84.62 102 GLY A N 1
ATOM 801 C CA . GLY A 1 102 ? -7.865 7.756 17.403 1.00 84.62 102 GLY A CA 1
ATOM 802 C C . GLY A 1 102 ? -6.517 7.089 17.098 1.00 84.62 102 GLY A C 1
ATOM 803 O O . GLY A 1 102 ? -5.911 7.371 16.070 1.00 84.62 102 GLY A O 1
ATOM 804 N N . VAL A 1 103 ? -6.083 6.146 17.942 1.00 88.12 103 VAL A N 1
ATOM 805 C CA . VAL A 1 103 ? -4.830 5.400 17.728 1.00 88.12 103 VAL A CA 1
ATOM 806 C C . VAL A 1 103 ? -4.949 4.475 16.519 1.00 88.12 103 VAL A C 1
ATOM 808 O O . VAL A 1 103 ? -4.005 4.380 15.748 1.00 88.12 103 VAL A O 1
ATOM 811 N N . ILE A 1 104 ? -6.113 3.851 16.308 1.00 89.56 104 ILE A N 1
ATOM 812 C CA . ILE A 1 104 ? -6.378 2.991 15.142 1.00 89.56 104 ILE A CA 1
ATOM 813 C C . ILE A 1 104 ? -6.307 3.808 13.848 1.00 89.56 104 ILE A C 1
ATOM 815 O O . ILE A 1 104 ? -5.675 3.377 12.886 1.00 89.56 104 ILE A O 1
ATOM 819 N N . TYR A 1 105 ? -6.906 5.003 13.814 1.00 90.44 105 TYR A N 1
ATOM 820 C CA . TYR A 1 105 ? -6.832 5.874 12.636 1.00 90.44 105 TYR A CA 1
ATOM 821 C C . TYR A 1 105 ? -5.406 6.360 12.362 1.00 90.44 105 TYR A C 1
ATOM 823 O O . TYR A 1 105 ? -4.978 6.351 11.210 1.00 90.44 105 TYR A O 1
ATOM 831 N N . LEU A 1 106 ? -4.647 6.720 13.401 1.00 93.12 106 LEU A N 1
ATOM 832 C CA . LEU A 1 106 ? -3.238 7.085 13.251 1.00 93.12 106 LEU A CA 1
ATOM 833 C C . LEU A 1 106 ? -2.392 5.902 12.754 1.00 93.12 106 LEU A C 1
ATOM 835 O O . LEU A 1 106 ? -1.611 6.059 11.821 1.00 93.12 106 LEU A O 1
ATOM 839 N N . ALA A 1 107 ? -2.586 4.712 13.329 1.00 93.62 107 ALA A N 1
ATOM 840 C CA . ALA A 1 107 ? -1.919 3.480 12.912 1.00 93.62 107 ALA A CA 1
ATOM 841 C C . ALA A 1 107 ? -2.213 3.151 11.441 1.00 93.62 107 ALA A C 1
ATOM 843 O O . ALA A 1 107 ? -1.304 2.848 10.673 1.00 93.62 107 ALA A O 1
ATOM 844 N N . THR A 1 108 ? -3.476 3.301 11.038 1.00 93.69 108 THR A N 1
ATOM 845 C CA . THR A 1 108 ? -3.942 3.143 9.653 1.00 93.69 108 THR A CA 1
ATOM 846 C C . THR A 1 108 ? -3.257 4.125 8.714 1.00 93.69 108 THR A C 1
ATOM 848 O O . THR A 1 108 ? -2.757 3.722 7.667 1.00 93.69 108 THR A O 1
ATOM 851 N N . ALA A 1 109 ? -3.218 5.406 9.086 1.00 94.94 109 ALA A N 1
ATOM 852 C CA . ALA A 1 109 ? -2.597 6.443 8.277 1.00 94.94 109 ALA A CA 1
ATOM 853 C C . ALA A 1 109 ? -1.093 6.195 8.105 1.00 94.94 109 ALA A C 1
ATOM 855 O O . ALA A 1 109 ? -0.592 6.280 6.987 1.00 94.94 109 ALA A O 1
ATOM 856 N N . LEU A 1 110 ? -0.380 5.830 9.176 1.00 96.12 110 LEU A N 1
ATOM 857 C CA . LEU A 1 110 ? 1.049 5.504 9.122 1.00 96.12 110 LEU A CA 1
ATOM 858 C C . LEU A 1 110 ? 1.327 4.262 8.273 1.00 96.12 110 LEU A C 1
ATOM 860 O O . LEU A 1 110 ? 2.225 4.280 7.438 1.00 96.12 110 LEU A O 1
ATOM 864 N N . TYR A 1 111 ? 0.523 3.214 8.438 1.00 96.38 111 TYR A N 1
ATOM 865 C CA . TYR A 1 111 ? 0.659 1.982 7.672 1.00 96.38 111 TYR A CA 1
ATOM 866 C C . TYR A 1 111 ? 0.427 2.206 6.170 1.00 96.38 111 TYR A C 1
ATOM 868 O O . TYR A 1 111 ? 1.288 1.867 5.359 1.00 96.38 111 TYR A O 1
ATOM 876 N N . ILE A 1 112 ? -0.698 2.831 5.796 1.00 95.94 112 ILE A N 1
ATOM 877 C CA . ILE A 1 112 ? -1.031 3.096 4.389 1.00 95.94 112 ILE A CA 1
ATOM 878 C C . ILE A 1 112 ? -0.029 4.073 3.771 1.00 95.94 112 ILE A C 1
ATOM 880 O O . ILE A 1 112 ? 0.437 3.837 2.660 1.00 95.94 112 ILE A O 1
ATOM 884 N N . SER A 1 113 ? 0.317 5.164 4.463 1.00 96.06 113 SER A N 1
ATOM 885 C CA . SER A 1 113 ? 1.269 6.144 3.924 1.00 96.06 113 SER A CA 1
ATOM 886 C C . SER A 1 113 ? 2.665 5.550 3.769 1.00 96.06 113 SER A C 1
ATOM 888 O O . SER A 1 113 ? 3.262 5.724 2.712 1.00 96.06 113 SER A O 1
ATOM 890 N N . GLY A 1 114 ? 3.156 4.796 4.757 1.00 95.94 114 GLY A N 1
ATOM 891 C CA . GLY A 1 114 ? 4.436 4.097 4.674 1.00 95.94 114 GLY A CA 1
ATOM 892 C C . GLY A 1 114 ? 4.489 3.145 3.482 1.00 95.94 114 GLY A C 1
ATOM 893 O O . GLY A 1 114 ? 5.444 3.196 2.714 1.00 95.94 114 GLY A O 1
ATOM 894 N N . PHE A 1 115 ? 3.429 2.358 3.274 1.00 95.62 115 PHE A N 1
ATOM 895 C CA . PHE A 1 115 ? 3.309 1.449 2.133 1.00 95.62 115 PHE A CA 1
ATOM 896 C C . PHE A 1 115 ? 3.249 2.185 0.788 1.00 95.62 115 PHE A C 1
ATOM 898 O O . PHE A 1 115 ? 3.986 1.854 -0.134 1.00 95.62 115 PHE A O 1
ATOM 905 N N . ILE A 1 116 ? 2.394 3.204 0.650 1.00 95.62 116 ILE A N 1
ATOM 906 C CA . ILE A 1 116 ? 2.281 3.946 -0.614 1.00 95.62 116 ILE A CA 1
ATOM 907 C C . ILE A 1 116 ? 3.614 4.621 -0.949 1.00 95.62 116 ILE A C 1
ATOM 909 O O . ILE A 1 116 ? 4.055 4.569 -2.094 1.00 95.62 116 ILE A O 1
ATOM 913 N N . LEU A 1 117 ? 4.271 5.233 0.038 1.00 95.12 117 LEU A N 1
ATOM 914 C CA . LEU A 1 117 ? 5.553 5.903 -0.160 1.00 95.12 117 LEU A CA 1
ATOM 915 C C . LEU A 1 117 ? 6.674 4.914 -0.497 1.00 95.12 117 LEU A C 1
ATOM 917 O O . LEU A 1 117 ? 7.460 5.199 -1.402 1.00 95.12 117 LEU A O 1
ATOM 921 N N . SER A 1 118 ? 6.741 3.753 0.169 1.00 94.50 118 SER A N 1
ATOM 922 C CA . SER A 1 118 ? 7.729 2.720 -0.160 1.00 94.50 118 SER A CA 1
ATOM 923 C C . SER A 1 118 ? 7.517 2.179 -1.569 1.00 94.50 118 SER A C 1
ATOM 925 O O . SER A 1 118 ? 8.476 2.085 -2.333 1.00 94.50 118 SER A O 1
ATOM 927 N N . GLU A 1 119 ? 6.270 1.906 -1.959 1.00 93.50 119 GLU A N 1
ATOM 928 C CA . GLU A 1 119 ? 5.991 1.383 -3.294 1.00 93.50 119 GLU A CA 1
ATOM 929 C C . GLU A 1 119 ? 6.253 2.399 -4.391 1.00 93.50 119 GLU A C 1
ATOM 931 O O . GLU A 1 119 ? 6.919 2.079 -5.376 1.00 93.50 119 GLU A O 1
ATOM 936 N N . LEU A 1 120 ? 5.810 3.644 -4.219 1.00 93.06 120 LEU A N 1
ATOM 937 C CA . LEU A 1 120 ? 6.113 4.698 -5.183 1.00 93.06 120 LEU A CA 1
ATOM 938 C C . LEU A 1 120 ? 7.621 4.880 -5.349 1.00 93.06 120 LEU A C 1
ATOM 940 O O . LEU A 1 120 ? 8.092 5.025 -6.475 1.00 93.06 120 LEU A O 1
ATOM 944 N N . LEU A 1 121 ? 8.389 4.821 -4.258 1.00 92.88 121 LEU A N 1
ATOM 945 C CA . LEU A 1 121 ? 9.839 4.948 -4.321 1.00 92.88 121 LEU A CA 1
ATOM 946 C C . LEU A 1 121 ? 10.492 3.738 -5.022 1.00 92.88 121 LEU A C 1
ATOM 948 O O . LEU A 1 121 ? 11.415 3.934 -5.815 1.00 92.88 121 LEU A O 1
ATOM 952 N N . LEU A 1 122 ? 10.003 2.509 -4.800 1.00 91.75 122 LEU A N 1
ATOM 953 C CA . LEU A 1 122 ? 10.493 1.297 -5.476 1.00 91.75 122 LEU A CA 1
ATOM 954 C C . LEU A 1 122 ? 10.215 1.360 -6.980 1.00 91.75 122 LEU A C 1
ATOM 956 O O . LEU A 1 122 ? 11.123 1.140 -7.786 1.00 91.75 122 LEU A O 1
ATOM 960 N N . PHE A 1 123 ? 8.980 1.698 -7.356 1.00 90.12 123 PHE A N 1
ATOM 961 C CA . PHE A 1 123 ? 8.566 1.815 -8.751 1.00 90.12 123 PHE A CA 1
ATOM 962 C C . PHE A 1 123 ? 9.303 2.945 -9.470 1.00 90.12 123 PHE A C 1
ATOM 964 O O . PHE A 1 123 ? 9.770 2.748 -10.592 1.00 90.12 123 PHE A O 1
ATOM 971 N N . LEU A 1 124 ? 9.471 4.102 -8.823 1.00 90.56 124 LEU A N 1
ATOM 972 C CA . LEU A 1 124 ? 10.190 5.235 -9.402 1.00 90.56 124 LEU A CA 1
ATOM 973 C C . LEU A 1 124 ? 11.674 4.913 -9.605 1.00 90.56 124 LEU A C 1
ATOM 975 O O . LEU A 1 124 ? 12.205 5.153 -10.687 1.00 90.56 124 LEU A O 1
ATOM 979 N N . GLN A 1 125 ? 12.335 4.309 -8.612 1.00 89.25 125 GLN A N 1
ATOM 980 C CA . GLN A 1 125 ? 13.726 3.876 -8.751 1.00 89.25 125 GLN A CA 1
ATOM 981 C C . GLN A 1 125 ? 13.877 2.803 -9.836 1.00 89.25 125 GLN A C 1
ATOM 983 O O . GLN A 1 125 ? 14.863 2.821 -10.574 1.00 89.25 125 GLN A O 1
ATOM 988 N N . GLY A 1 126 ? 12.922 1.872 -9.944 1.00 87.94 126 GLY A N 1
ATOM 989 C CA . GLY A 1 126 ? 12.873 0.891 -11.030 1.00 87.94 126 GLY A CA 1
ATOM 990 C C . GLY A 1 126 ? 12.807 1.569 -12.399 1.00 87.94 126 GLY A C 1
ATOM 991 O O . GLY A 1 126 ? 13.613 1.269 -13.277 1.00 87.94 126 GLY A O 1
ATOM 992 N N . LEU A 1 127 ? 11.921 2.557 -12.549 1.00 86.94 127 LEU A N 1
ATOM 993 C CA . LEU A 1 127 ? 11.736 3.290 -13.800 1.00 86.94 127 LEU A CA 1
ATOM 994 C C . LEU A 1 127 ? 12.980 4.102 -14.187 1.00 86.94 127 LEU A C 1
ATOM 996 O O . LEU A 1 127 ? 13.438 4.018 -15.323 1.00 86.94 127 LEU A O 1
ATOM 1000 N N . MET A 1 128 ? 13.568 4.841 -13.240 1.00 86.88 128 MET A N 1
ATOM 1001 C CA . MET A 1 128 ? 14.794 5.613 -13.485 1.00 86.88 128 MET A CA 1
ATOM 1002 C C . MET A 1 128 ? 15.972 4.715 -13.866 1.00 86.88 128 MET A C 1
ATOM 1004 O O . MET A 1 128 ? 16.742 5.058 -14.761 1.00 86.88 128 MET A O 1
ATOM 1008 N N . SER A 1 129 ? 16.086 3.546 -13.229 1.00 83.81 129 SER A N 1
ATOM 1009 C CA . SER A 1 129 ? 17.146 2.581 -13.535 1.00 83.81 129 SER A CA 1
ATOM 1010 C C . SER A 1 129 ? 16.965 1.968 -14.929 1.00 83.81 129 SER A C 1
ATOM 1012 O O . SER A 1 129 ? 17.953 1.754 -15.623 1.00 83.81 129 SER A O 1
ATOM 1014 N N . TYR A 1 130 ? 15.720 1.743 -15.366 1.00 84.06 130 TYR A N 1
ATOM 1015 C CA . TYR A 1 130 ? 15.417 1.237 -16.708 1.00 84.06 130 TYR A CA 1
ATOM 1016 C C . TYR A 1 130 ? 15.757 2.252 -17.811 1.00 84.06 130 TYR A C 1
ATOM 1018 O O . TYR A 1 130 ? 16.370 1.891 -18.811 1.00 84.06 130 TYR A O 1
ATOM 1026 N N . PHE A 1 131 ? 15.431 3.535 -17.615 1.00 84.12 131 PHE A N 1
ATOM 1027 C CA . PHE A 1 131 ? 15.774 4.604 -18.566 1.00 84.12 131 PHE A CA 1
ATOM 1028 C C . PHE A 1 131 ? 17.209 5.134 -18.429 1.00 84.12 131 PHE A C 1
ATOM 1030 O O . PHE A 1 131 ? 17.576 6.084 -19.121 1.00 84.12 131 PHE A O 1
ATOM 1037 N N . LEU A 1 132 ? 18.023 4.545 -17.545 1.00 81.88 132 LEU A N 1
ATOM 1038 C CA . LEU A 1 132 ? 19.388 4.991 -17.245 1.00 81.88 132 LEU A CA 1
ATOM 1039 C C . LEU A 1 132 ? 19.459 6.466 -16.792 1.00 81.88 132 LEU A C 1
ATOM 1041 O O . LEU A 1 132 ? 20.477 7.131 -16.967 1.00 81.88 132 LEU A O 1
ATOM 1045 N N . TRP A 1 133 ? 18.402 6.980 -16.154 1.00 81.56 133 TRP A N 1
ATOM 1046 C CA . TRP A 1 133 ? 18.331 8.348 -15.609 1.00 81.56 133 TRP A CA 1
ATOM 1047 C C . TRP A 1 133 ? 19.104 8.527 -14.291 1.00 81.56 133 TRP A C 1
ATOM 1049 O O . TRP A 1 133 ? 19.011 9.569 -13.643 1.00 81.56 133 TRP A O 1
ATOM 1059 N N . GLY A 1 134 ? 19.875 7.516 -13.889 1.00 81.44 134 GLY A N 1
ATOM 1060 C CA . GLY A 1 134 ? 20.611 7.484 -12.631 1.00 81.44 134 GLY A CA 1
ATOM 1061 C C . GLY A 1 134 ? 19.783 6.933 -11.470 1.00 81.44 134 GLY A C 1
ATOM 1062 O O . GLY A 1 134 ? 18.733 6.318 -11.654 1.00 81.44 134 GLY A O 1
ATOM 1063 N N . ALA A 1 135 ? 20.294 7.122 -10.253 1.00 82.81 135 ALA A N 1
ATOM 1064 C CA . ALA A 1 135 ? 19.660 6.653 -9.026 1.00 82.81 135 ALA A CA 1
ATOM 1065 C C . ALA A 1 135 ? 19.133 7.819 -8.187 1.00 82.81 135 ALA A C 1
ATOM 1067 O O . ALA A 1 135 ? 19.724 8.900 -8.167 1.00 82.81 135 ALA A O 1
ATOM 1068 N N . ILE A 1 136 ? 18.045 7.577 -7.456 1.00 84.62 136 ILE A N 1
ATOM 1069 C CA . ILE A 1 136 ? 17.488 8.546 -6.517 1.00 84.62 136 ILE A CA 1
ATOM 1070 C C . ILE A 1 136 ? 18.504 8.772 -5.382 1.00 84.62 136 ILE A C 1
ATOM 1072 O O . ILE A 1 136 ? 18.954 7.805 -4.752 1.00 84.62 136 ILE A O 1
ATOM 1076 N N . PRO A 1 137 ? 18.860 10.033 -5.075 1.00 84.06 137 PRO A N 1
ATOM 1077 C CA . PRO A 1 137 ? 19.724 10.346 -3.946 1.00 84.06 137 PRO A CA 1
ATOM 1078 C C . PRO A 1 137 ? 19.155 9.793 -2.637 1.00 84.06 137 PRO A C 1
ATOM 1080 O O . PRO A 1 137 ? 17.957 9.890 -2.375 1.00 84.06 137 PRO A O 1
ATOM 1083 N N . ALA A 1 138 ? 20.023 9.218 -1.802 1.00 86.88 138 ALA A N 1
ATOM 1084 C CA . ALA A 1 138 ? 19.653 8.662 -0.498 1.00 86.88 138 ALA A CA 1
ATOM 1085 C C . ALA A 1 138 ? 18.504 7.626 -0.537 1.00 86.88 138 ALA A C 1
ATOM 1087 O O . ALA A 1 138 ? 17.787 7.462 0.449 1.00 86.88 138 ALA A O 1
ATOM 1088 N N . PHE A 1 139 ? 18.352 6.884 -1.644 1.00 88.69 139 PHE A N 1
ATOM 1089 C CA . PHE A 1 139 ? 17.303 5.872 -1.826 1.00 88.69 139 PHE A CA 1
ATOM 1090 C C . PHE A 1 139 ? 17.143 4.926 -0.624 1.00 88.69 139 PHE A C 1
ATOM 1092 O O . PHE A 1 139 ? 16.039 4.771 -0.106 1.00 88.69 139 PHE A O 1
ATOM 1099 N N . ASN A 1 140 ? 18.244 4.348 -0.131 1.00 89.00 140 ASN A N 1
ATOM 1100 C CA . ASN A 1 140 ? 18.213 3.409 0.997 1.00 89.00 140 ASN A CA 1
ATOM 1101 C C . ASN A 1 140 ? 17.716 4.062 2.296 1.00 89.00 140 ASN A C 1
ATOM 1103 O O . ASN A 1 140 ? 16.989 3.433 3.062 1.00 89.00 140 ASN A O 1
ATOM 1107 N N . LEU A 1 141 ? 18.083 5.325 2.539 1.00 92.38 141 LEU A N 1
ATOM 1108 C CA . LEU A 1 141 ? 17.641 6.058 3.723 1.00 92.38 141 LEU A CA 1
ATOM 1109 C C . LEU A 1 141 ? 16.148 6.392 3.633 1.00 92.38 141 LEU A C 1
ATOM 1111 O O . LEU A 1 141 ? 15.417 6.177 4.595 1.00 92.38 141 LEU A O 1
ATOM 1115 N N . ASN A 1 142 ? 15.679 6.848 2.470 1.00 92.19 142 ASN A N 1
ATOM 1116 C CA . ASN A 1 142 ? 14.258 7.124 2.251 1.00 92.19 142 ASN A CA 1
ATOM 1117 C C . ASN A 1 142 ? 13.419 5.843 2.383 1.00 92.19 142 ASN A C 1
ATOM 1119 O O . ASN A 1 142 ? 12.390 5.849 3.055 1.00 92.19 142 ASN A O 1
ATOM 1123 N N . MET A 1 143 ? 13.902 4.723 1.832 1.00 91.69 143 MET A N 1
ATOM 1124 C CA . MET A 1 143 ? 13.278 3.409 2.013 1.00 91.69 143 MET A CA 1
ATOM 1125 C C . MET A 1 143 ? 13.183 3.001 3.476 1.00 91.69 143 MET A C 1
ATOM 1127 O O . MET A 1 143 ? 12.141 2.508 3.913 1.00 91.69 143 MET A O 1
ATOM 1131 N N . PHE A 1 144 ? 14.253 3.219 4.239 1.00 94.62 144 PHE A N 1
ATOM 1132 C CA . PHE A 1 144 ? 14.267 2.932 5.666 1.00 94.62 144 PHE A CA 1
ATOM 1133 C C . PHE A 1 144 ? 13.217 3.764 6.414 1.00 94.62 144 PHE A C 1
ATOM 1135 O O . PHE A 1 144 ? 12.452 3.209 7.199 1.00 94.62 144 PHE A O 1
ATOM 1142 N N . ILE A 1 145 ? 13.121 5.066 6.127 1.00 94.69 145 ILE A N 1
ATOM 1143 C CA . ILE A 1 145 ? 12.147 5.966 6.762 1.00 94.69 145 ILE A CA 1
ATOM 1144 C C . ILE A 1 145 ? 10.708 5.534 6.445 1.00 94.69 145 ILE A C 1
ATOM 1146 O O . ILE A 1 145 ? 9.886 5.422 7.355 1.00 94.69 145 ILE A O 1
ATOM 1150 N N . PHE A 1 146 ? 10.394 5.243 5.181 1.00 93.94 146 PHE A N 1
ATOM 1151 C CA . PHE A 1 146 ? 9.044 4.820 4.792 1.00 93.94 146 PHE A CA 1
ATOM 1152 C C . PHE A 1 146 ? 8.679 3.449 5.367 1.00 93.94 146 PHE A C 1
ATOM 1154 O O . PHE A 1 146 ? 7.571 3.260 5.868 1.00 93.94 146 PHE A O 1
ATOM 1161 N N . SER A 1 147 ? 9.633 2.519 5.412 1.00 93.31 147 SER A N 1
ATOM 1162 C CA . SER A 1 147 ? 9.436 1.222 6.068 1.00 93.31 147 SER A CA 1
ATOM 1163 C C . SER A 1 147 ? 9.233 1.375 7.579 1.00 93.31 147 SER A C 1
ATOM 1165 O O . SER A 1 147 ? 8.410 0.674 8.169 1.00 93.31 147 SER A O 1
ATOM 1167 N N . ALA A 1 148 ? 9.918 2.328 8.217 1.00 95.06 148 ALA A N 1
ATOM 1168 C CA . ALA A 1 148 ? 9.724 2.628 9.631 1.00 95.06 148 ALA A CA 1
ATOM 1169 C C . ALA A 1 148 ? 8.299 3.127 9.926 1.00 95.06 148 ALA A C 1
ATOM 1171 O O . ALA A 1 148 ? 7.763 2.810 10.986 1.00 95.06 148 ALA A O 1
ATOM 1172 N N . PHE A 1 149 ? 7.644 3.832 8.993 1.00 95.81 149 PHE A N 1
ATOM 1173 C CA . PHE A 1 149 ? 6.238 4.233 9.148 1.00 95.81 149 PHE A CA 1
ATOM 1174 C C . PHE A 1 149 ? 5.305 3.021 9.167 1.00 95.81 149 PHE A C 1
ATOM 1176 O O . PHE A 1 149 ? 4.401 2.958 10.002 1.00 95.81 149 PHE A O 1
ATOM 1183 N N . ILE A 1 150 ? 5.559 2.029 8.306 1.00 94.31 150 ILE A N 1
ATOM 1184 C CA . ILE A 1 150 ? 4.807 0.767 8.295 1.00 94.31 150 ILE A CA 1
ATOM 1185 C C . ILE A 1 150 ? 4.959 0.066 9.648 1.00 94.31 150 ILE A C 1
ATOM 1187 O O . ILE A 1 150 ? 3.959 -0.280 10.281 1.00 94.31 150 ILE A O 1
ATOM 1191 N N . VAL A 1 151 ? 6.200 -0.093 10.123 1.00 95.56 151 VAL A N 1
ATOM 1192 C CA . VAL A 1 151 ? 6.497 -0.742 11.410 1.00 95.56 151 VAL A CA 1
ATOM 1193 C C . VAL A 1 151 ? 5.855 0.017 12.573 1.00 95.56 151 VAL A C 1
ATOM 1195 O O . VAL A 1 151 ? 5.236 -0.605 13.435 1.00 95.56 151 VAL A O 1
ATOM 1198 N N . ALA A 1 152 ? 5.929 1.349 12.583 1.00 95.69 152 ALA A N 1
ATOM 1199 C CA . ALA A 1 152 ? 5.286 2.181 13.597 1.00 95.69 152 ALA A CA 1
ATOM 1200 C C . ALA A 1 152 ? 3.756 2.023 13.587 1.00 95.69 152 ALA A C 1
ATOM 1202 O O . ALA A 1 152 ? 3.146 1.891 14.648 1.00 95.69 152 ALA A O 1
ATOM 1203 N N . GLY A 1 153 ? 3.132 1.971 12.405 1.00 94.12 153 GLY A N 1
ATOM 1204 C CA . GLY A 1 153 ? 1.699 1.713 12.260 1.00 94.12 153 GLY A CA 1
ATOM 1205 C C . GLY A 1 153 ? 1.295 0.356 12.8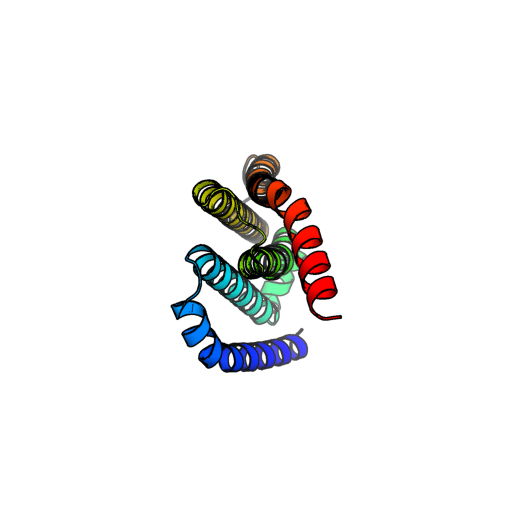42 1.00 94.12 153 GLY A C 1
ATOM 1206 O O . GLY A 1 153 ? 0.395 0.285 13.679 1.00 94.12 153 GLY A O 1
ATOM 1207 N N . VAL A 1 154 ? 2.010 -0.714 12.478 1.00 93.19 154 VAL A N 1
ATOM 1208 C CA . VAL A 1 154 ? 1.784 -2.066 13.025 1.00 93.19 154 VAL A CA 1
ATOM 1209 C C . VAL A 1 154 ? 1.988 -2.099 14.539 1.00 93.19 154 VAL A C 1
ATOM 1211 O O . VAL A 1 154 ? 1.174 -2.674 15.260 1.00 93.19 154 VAL A O 1
ATOM 1214 N N . PHE A 1 155 ? 3.024 -1.435 15.048 1.00 93.62 155 PHE A N 1
ATOM 1215 C CA . PHE A 1 155 ? 3.281 -1.356 16.481 1.00 93.62 155 PHE A CA 1
ATOM 1216 C C . PHE A 1 155 ? 2.133 -0.674 17.240 1.00 93.62 155 PHE A C 1
ATOM 1218 O O . PHE A 1 155 ? 1.705 -1.160 18.286 1.00 93.62 155 PHE A O 1
ATOM 1225 N N . LEU A 1 156 ? 1.563 0.403 16.693 1.00 91.75 156 LEU A N 1
ATOM 1226 C CA . LEU A 1 156 ? 0.390 1.055 17.278 1.00 91.75 156 LEU A CA 1
ATOM 1227 C C . LEU A 1 156 ? -0.862 0.168 17.246 1.00 91.75 156 LEU A C 1
ATOM 1229 O O . LEU A 1 156 ? -1.628 0.186 18.214 1.00 91.75 156 LEU A O 1
ATOM 1233 N N . PHE A 1 157 ? -1.067 -0.625 16.185 1.00 91.38 157 PHE A N 1
ATOM 1234 C CA . PHE A 1 157 ? -2.127 -1.639 16.168 1.00 91.38 157 PHE A CA 1
ATOM 1235 C C . PHE A 1 157 ? -1.935 -2.647 17.306 1.00 91.38 157 PHE A C 1
ATOM 1237 O O . PHE A 1 157 ? -2.875 -2.889 18.060 1.00 91.38 157 PHE A O 1
ATOM 1244 N N . LEU A 1 158 ? -0.715 -3.161 17.495 1.00 89.31 158 LEU A N 1
ATOM 1245 C CA . LEU A 1 158 ? -0.399 -4.105 18.572 1.00 89.31 158 LEU A CA 1
ATOM 1246 C C . LEU A 1 158 ? -0.665 -3.511 19.962 1.00 89.31 158 LEU A C 1
ATOM 1248 O O . LEU A 1 158 ? -1.343 -4.140 20.775 1.00 89.31 158 LEU A O 1
ATOM 1252 N N . LEU A 1 159 ? -0.210 -2.280 20.224 1.00 88.00 159 LEU A N 1
ATOM 1253 C CA . LEU A 1 159 ? -0.483 -1.573 21.484 1.00 88.00 159 LEU A CA 1
ATOM 1254 C C . LEU A 1 159 ? -1.982 -1.405 21.759 1.00 88.00 159 LEU A C 1
ATOM 1256 O O . LEU A 1 159 ? -2.402 -1.425 22.917 1.00 88.00 159 LEU A O 1
ATOM 1260 N N . ASN A 1 160 ? -2.798 -1.260 20.713 1.00 86.38 160 ASN A N 1
ATOM 1261 C CA . ASN A 1 160 ? -4.249 -1.194 20.859 1.00 86.38 160 ASN A CA 1
ATOM 1262 C C . ASN A 1 160 ? -4.860 -2.549 21.257 1.00 86.38 160 ASN A C 1
ATOM 1264 O O . ASN A 1 160 ? -5.850 -2.570 21.987 1.00 86.38 160 ASN A O 1
ATOM 1268 N N . THR A 1 161 ? -4.248 -3.654 20.826 1.00 83.25 161 THR A N 1
ATOM 1269 C CA . THR A 1 161 ? -4.741 -5.024 21.029 1.00 83.25 161 THR A CA 1
ATOM 1270 C C . THR A 1 161 ? -4.337 -5.644 22.371 1.00 83.25 161 THR A C 1
ATOM 1272 O O . THR A 1 161 ? -5.091 -6.449 22.916 1.00 83.25 161 THR A O 1
ATOM 1275 N N . PHE A 1 162 ? -3.189 -5.282 22.963 1.00 72.06 162 PHE A N 1
ATOM 1276 C CA . PHE A 1 162 ? -2.700 -5.906 24.212 1.00 72.06 162 PHE A CA 1
ATOM 1277 C C . PHE A 1 162 ? -3.660 -5.785 25.411 1.00 72.06 162 PHE A C 1
ATOM 1279 O O . PHE A 1 162 ? -3.577 -6.566 26.354 1.00 72.06 162 PHE A O 1
ATOM 1286 N N . GLY A 1 163 ? -4.603 -4.839 25.381 1.00 62.25 163 GLY A N 1
ATOM 1287 C CA . GLY A 1 163 ? -5.654 -4.729 26.395 1.00 62.25 163 GLY A CA 1
ATOM 1288 C C . GLY A 1 163 ? -6.802 -5.729 26.267 1.00 62.25 163 GLY A C 1
ATOM 1289 O O . GLY A 1 163 ? -7.541 -5.903 27.230 1.00 62.25 163 GLY A O 1
ATOM 1290 N N . THR A 1 164 ? -6.960 -6.343 25.097 1.00 62.31 164 THR A N 1
ATOM 1291 C CA . THR A 1 164 ? -8.129 -7.148 24.716 1.00 62.31 164 THR A CA 1
ATOM 1292 C C . THR A 1 164 ? -7.903 -8.642 24.955 1.00 62.31 164 THR A C 1
ATOM 1294 O O . THR A 1 164 ? -8.834 -9.368 25.294 1.00 62.31 164 THR A O 1
ATOM 1297 N N . PHE A 1 165 ? -6.652 -9.103 24.838 1.00 59.59 165 PHE A N 1
ATOM 1298 C CA . PHE A 1 165 ? -6.279 -10.516 24.977 1.00 59.59 165 PHE A CA 1
ATOM 1299 C C . PHE A 1 165 ? -6.718 -11.183 26.299 1.00 59.59 165 PHE A C 1
ATOM 1301 O O . PHE A 1 165 ? -7.209 -12.307 26.230 1.00 59.59 165 PHE A O 1
ATOM 1308 N N . PRO A 1 166 ? -6.610 -10.550 27.487 1.00 54.44 166 PRO A N 1
ATOM 1309 C CA . PRO A 1 166 ? -7.042 -11.183 28.739 1.00 54.44 166 PRO A CA 1
ATOM 1310 C C . PRO A 1 166 ? -8.566 -11.365 28.859 1.00 54.44 166 PRO A C 1
ATOM 1312 O O . PRO A 1 166 ? -9.014 -12.307 29.506 1.00 54.44 166 PRO A O 1
ATOM 1315 N N . GLY A 1 167 ? -9.366 -10.484 28.246 1.00 54.78 167 GLY A N 1
ATOM 1316 C CA . GLY A 1 167 ? -10.832 -10.503 28.369 1.00 54.78 167 GLY A CA 1
ATOM 1317 C C . GLY A 1 167 ? -11.502 -11.575 27.508 1.00 54.78 167 GLY A C 1
ATOM 1318 O O . GLY A 1 167 ? -12.427 -12.242 27.963 1.00 54.78 167 GLY A O 1
ATOM 1319 N N . LEU A 1 168 ? -10.975 -11.807 26.301 1.00 57.38 168 LEU A N 1
ATOM 1320 C CA . LEU A 1 168 ? -11.578 -12.716 25.319 1.00 57.38 168 LEU A CA 1
ATOM 1321 C C . LEU A 1 168 ? -11.553 -14.193 25.762 1.00 57.38 168 LEU A C 1
ATOM 1323 O O . LEU A 1 168 ? -12.480 -14.950 25.480 1.00 57.38 168 LEU A O 1
ATOM 1327 N N . PHE A 1 169 ? -10.496 -14.612 26.469 1.00 58.34 169 PHE A N 1
ATOM 1328 C CA . PHE A 1 169 ? -10.412 -15.969 27.019 1.00 58.34 169 PHE A CA 1
ATOM 1329 C C . PHE A 1 169 ? -11.325 -16.160 28.233 1.00 58.34 169 PHE A C 1
ATOM 1331 O O . PHE A 1 169 ? -11.849 -17.254 28.419 1.00 58.34 169 PHE A O 1
ATOM 1338 N N . SER A 1 170 ? -11.550 -15.116 29.035 1.00 54.81 170 SER A N 1
ATOM 1339 C CA . SER A 1 170 ? -12.420 -15.208 30.212 1.00 54.81 170 SER A CA 1
ATOM 1340 C C . SER A 1 170 ? -13.890 -15.349 29.813 1.00 54.81 170 SER A C 1
ATOM 1342 O O . SER A 1 170 ? -14.574 -16.238 30.310 1.00 54.81 170 SER A O 1
ATOM 1344 N N . GLU A 1 171 ? -14.355 -14.541 28.859 1.00 56.62 171 GLU A N 1
ATOM 1345 C CA . GLU A 1 171 ? -15.757 -14.527 28.417 1.00 56.62 171 GLU A CA 1
ATOM 1346 C C . GLU A 1 171 ? -16.151 -15.822 27.687 1.00 56.62 171 GLU A C 1
ATOM 1348 O O . GLU A 1 171 ? -17.228 -16.380 27.914 1.00 56.62 171 GLU A O 1
ATOM 1353 N N . LYS A 1 172 ? -15.246 -16.383 26.873 1.00 56.06 172 LYS A N 1
ATOM 1354 C CA . LYS A 1 172 ? -15.499 -17.657 26.184 1.00 56.06 172 LYS A CA 1
ATOM 1355 C C . LYS A 1 172 ? -15.564 -18.848 27.151 1.00 56.06 172 LYS A C 1
ATOM 1357 O O . LYS A 1 172 ? -16.405 -19.722 26.971 1.00 56.06 172 LYS A O 1
ATOM 1362 N N . ILE A 1 173 ? -14.745 -18.854 28.209 1.00 57.97 173 ILE A N 1
ATOM 1363 C CA . ILE A 1 173 ? -14.787 -19.891 29.259 1.00 57.97 173 ILE A CA 1
ATOM 1364 C C . ILE A 1 173 ? -16.081 -19.802 30.079 1.00 57.97 173 ILE A C 1
ATOM 1366 O O . ILE A 1 173 ? -16.617 -20.828 30.493 1.00 57.97 173 ILE A O 1
ATOM 1370 N N . GLU A 1 174 ? -16.585 -18.596 30.330 1.00 56.41 174 GLU A N 1
ATOM 1371 C CA . GLU A 1 174 ? -17.802 -18.386 31.117 1.00 56.41 174 GLU A CA 1
ATOM 1372 C C . GLU A 1 174 ? -19.064 -18.760 30.325 1.00 56.41 174 GLU A C 1
ATOM 1374 O O . GLU A 1 174 ? -19.951 -19.435 30.849 1.00 56.41 174 GLU A O 1
ATOM 1379 N N . THR A 1 175 ? -19.087 -18.446 29.027 1.00 58.22 175 THR A N 1
ATOM 1380 C CA . THR A 1 175 ? -20.179 -18.826 28.118 1.00 58.22 175 THR A CA 1
ATOM 1381 C C . THR A 1 175 ? -20.248 -20.348 27.914 1.00 58.22 175 THR A C 1
ATOM 1383 O O . THR A 1 175 ? -21.334 -20.923 27.940 1.00 58.22 175 THR A O 1
ATOM 1386 N N . ASP A 1 176 ? -19.099 -21.030 27.810 1.00 58.06 176 ASP A N 1
ATOM 1387 C CA . ASP A 1 176 ? -19.036 -22.499 27.718 1.00 58.06 176 ASP A CA 1
ATOM 1388 C C . ASP A 1 176 ? -19.376 -23.210 29.044 1.00 58.06 176 ASP A C 1
ATOM 1390 O O . ASP A 1 176 ? -19.782 -24.374 29.032 1.00 58.06 176 ASP A O 1
ATOM 1394 N N . ARG A 1 177 ? -19.235 -22.539 30.198 1.00 57.53 177 ARG A N 1
ATOM 1395 C CA . ARG A 1 177 ? -19.703 -23.073 31.491 1.00 57.53 177 ARG A CA 1
ATOM 1396 C C . ARG A 1 177 ? -21.203 -22.924 31.690 1.00 57.53 177 ARG A C 1
ATOM 1398 O O . ARG A 1 177 ? -21.785 -23.767 32.356 1.00 57.53 177 ARG A O 1
ATOM 1405 N N . HIS A 1 178 ? -21.813 -21.870 31.155 1.00 57.00 178 HIS A N 1
ATOM 1406 C CA . HIS A 1 178 ? -23.243 -21.622 31.336 1.00 57.00 178 HIS A CA 1
ATOM 1407 C C . HIS A 1 178 ? -24.133 -22.476 30.419 1.00 57.00 178 HIS A C 1
ATOM 1409 O O . HIS A 1 178 ? -25.341 -22.547 30.634 1.00 57.00 178 HIS A O 1
ATOM 1415 N N . ASN A 1 179 ? -23.529 -23.111 29.410 1.00 54.88 179 ASN A N 1
ATOM 1416 C CA . ASN A 1 179 ? -24.194 -23.954 28.416 1.00 54.88 179 ASN A CA 1
ATOM 1417 C C . ASN A 1 179 ? -23.960 -25.468 28.647 1.00 54.88 179 ASN A C 1
ATOM 1419 O O . ASN A 1 179 ? -24.191 -26.273 27.744 1.00 54.88 179 ASN A O 1
ATOM 1423 N N . LYS A 1 180 ? -23.472 -25.848 29.838 1.00 49.34 180 LYS A N 1
ATOM 1424 C CA . LYS A 1 180 ? -23.397 -27.225 30.356 1.00 49.34 180 LYS A CA 1
ATOM 1425 C C . LYS A 1 180 ? -24.283 -27.361 31.585 1.00 49.34 180 LYS A C 1
ATOM 1427 O O . LYS A 1 180 ? -24.861 -28.457 31.740 1.00 49.34 180 LYS A O 1
#